Protein AF-A0A9D6QZ28-F1 (afdb_monomer_lite)

Sequence (88 aa):
MSSIWGTCQTGLAITTVLAYLSSFDYTSGSGKKTRQFNFLVETAPGDEVKLEPSEHQAYHLAALSDEAFDTLNISDATKAVLKTAAQQ

Radius of gyration: 14.87 Å; chains: 1; bounding box: 33×28×41 Å

Organism: NCBI:txid2750080

Secondary structure (DSSP, 8-state):
----SPPPTT-PPEEEEEEEEEEEEEE-TTS-EEEEEEEEEEE-TT------TTT-S------TTSHHHHH----HHHHHHHHHHTT-

pLDDT: mean 85.81, std 14.55, range [34.69, 97.56]

Foldseek 3Di:
DDPPDDQDQFNWAWPDFPDWQDKDWDQDPVRDIDIDTDTDTDTDPPDGGDHDVVVDPDDDDDDPPDPVVVVDPDDPVVVVSVVSVVVD

Structure (mmCIF, N/CA/C/O backbone):
data_AF-A0A9D6QZ28-F1
#
_entry.id   AF-A0A9D6QZ28-F1
#
loop_
_atom_site.group_PDB
_atom_site.id
_atom_site.type_symbol
_atom_site.label_atom_id
_atom_site.label_alt_id
_atom_site.label_comp_id
_atom_site.label_asym_id
_atom_site.label_entity_id
_atom_site.label_seq_id
_atom_site.pdbx_PDB_ins_code
_atom_site.Cartn_x
_atom_site.Cartn_y
_atom_site.Cartn_z
_atom_site.occupancy
_atom_site.B_iso_or_equiv
_atom_site.auth_seq_id
_atom_site.auth_comp_id
_atom_site.auth_asym_id
_atom_site.auth_atom_id
_atom_site.pdbx_PDB_model_num
ATOM 1 N N . MET A 1 1 ? 11.065 -7.841 30.067 1.00 34.69 1 MET A N 1
ATOM 2 C CA . MET A 1 1 ? 10.088 -8.477 29.158 1.00 34.69 1 MET A CA 1
ATOM 3 C C . MET A 1 1 ? 10.394 -7.989 27.755 1.00 34.69 1 MET A C 1
ATOM 5 O O . MET A 1 1 ? 10.185 -6.819 27.484 1.00 34.69 1 MET A O 1
ATOM 9 N N . SER A 1 2 ? 11.006 -8.834 26.925 1.00 38.22 2 SER A N 1
ATOM 10 C CA . SER A 1 2 ? 11.318 -8.514 25.528 1.00 38.22 2 SER A CA 1
ATOM 11 C C . SER A 1 2 ? 10.113 -8.933 24.687 1.00 38.22 2 SER A C 1
ATOM 13 O O . SER A 1 2 ? 9.756 -10.110 24.675 1.00 38.22 2 SER A O 1
ATOM 15 N N . SER A 1 3 ? 9.413 -7.970 24.091 1.00 38.16 3 SER A N 1
ATOM 16 C CA . SER A 1 3 ? 8.299 -8.232 23.182 1.00 38.16 3 SER A CA 1
ATOM 17 C C . SER A 1 3 ? 8.850 -8.750 21.852 1.00 38.16 3 SER A C 1
ATOM 19 O O . SER A 1 3 ? 9.560 -8.033 21.156 1.00 38.16 3 SER A O 1
ATOM 21 N N . ILE A 1 4 ? 8.511 -9.994 21.507 1.00 42.72 4 ILE A N 1
ATOM 22 C CA . ILE A 1 4 ? 8.929 -10.733 20.295 1.00 42.72 4 ILE A CA 1
ATOM 23 C C . ILE A 1 4 ? 8.108 -10.302 19.056 1.00 42.72 4 ILE A C 1
ATOM 25 O O . ILE A 1 4 ? 7.851 -11.073 18.141 1.00 42.72 4 ILE A O 1
ATOM 29 N N . TRP A 1 5 ? 7.708 -9.037 18.986 1.00 41.22 5 TRP A N 1
ATOM 30 C CA . TRP A 1 5 ? 7.173 -8.467 17.754 1.00 41.22 5 TRP A CA 1
ATOM 31 C C . TRP A 1 5 ? 8.244 -7.528 17.225 1.00 41.22 5 TRP A C 1
ATOM 33 O O . TRP A 1 5 ? 8.492 -6.480 17.816 1.00 41.22 5 TRP A O 1
ATOM 43 N N . GLY A 1 6 ? 8.946 -7.956 16.172 1.00 45.41 6 GLY A N 1
ATOM 44 C CA . GLY A 1 6 ? 9.848 -7.071 15.444 1.00 45.41 6 GLY A CA 1
ATOM 45 C C . GLY A 1 6 ? 9.061 -5.828 15.049 1.00 45.41 6 GLY A C 1
ATOM 46 O O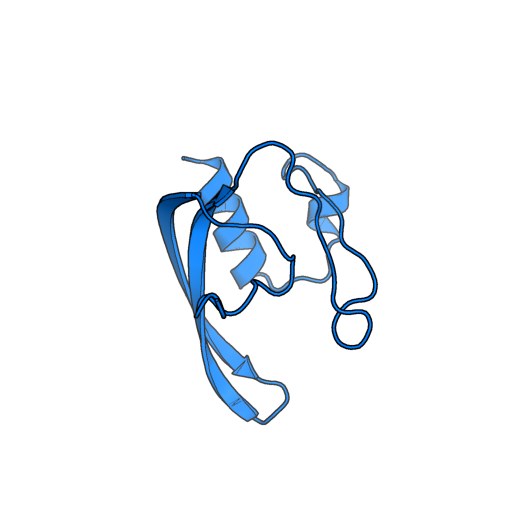 . GLY A 1 6 ? 7.980 -5.940 14.471 1.00 45.41 6 GLY A O 1
ATOM 47 N N . THR A 1 7 ? 9.548 -4.660 15.446 1.00 49.88 7 THR A N 1
ATOM 48 C CA . THR A 1 7 ? 8.922 -3.388 15.104 1.00 49.88 7 THR A CA 1
ATOM 49 C C . THR A 1 7 ? 8.804 -3.295 13.586 1.00 49.88 7 THR A C 1
ATOM 51 O O . THR A 1 7 ? 9.773 -3.538 12.866 1.00 49.88 7 THR A O 1
ATOM 54 N N . CYS A 1 8 ? 7.611 -2.958 13.091 1.00 59.38 8 CYS A N 1
ATOM 55 C CA . CYS A 1 8 ? 7.441 -2.481 11.722 1.00 59.38 8 CYS A CA 1
ATOM 56 C C . CYS A 1 8 ? 8.473 -1.365 11.466 1.00 59.38 8 CYS A C 1
ATOM 58 O O . CYS A 1 8 ? 8.757 -0.603 12.390 1.00 59.38 8 CYS A O 1
ATOM 60 N N . GLN A 1 9 ? 9.019 -1.230 10.250 1.00 71.31 9 GLN A N 1
ATOM 61 C CA . GLN A 1 9 ? 9.991 -0.166 9.909 1.00 71.31 9 GLN A CA 1
ATOM 62 C C . GLN A 1 9 ? 9.498 1.257 10.243 1.00 71.31 9 GLN A C 1
ATOM 64 O O . GLN A 1 9 ? 10.292 2.189 10.292 1.00 71.31 9 GLN A O 1
ATOM 69 N N . THR A 1 10 ? 8.189 1.420 10.452 1.00 80.94 10 THR A N 1
ATOM 70 C CA . THR A 1 10 ? 7.521 2.672 10.818 1.00 80.94 10 THR A CA 1
ATOM 71 C C . THR A 1 10 ? 7.219 2.807 12.313 1.00 80.94 10 THR A C 1
ATOM 73 O O . THR A 1 10 ? 6.603 3.788 12.717 1.00 80.94 10 THR A O 1
ATOM 76 N N . GLY A 1 11 ? 7.563 1.821 13.144 1.00 84.62 11 GLY A N 1
ATOM 77 C CA . GLY A 1 11 ? 7.259 1.801 14.579 1.00 84.62 11 GLY A CA 1
ATOM 78 C C . GLY A 1 11 ? 5.773 1.655 14.938 1.00 84.62 11 GLY A C 1
ATOM 79 O O . GLY A 1 11 ? 5.466 1.549 16.122 1.00 84.62 11 GLY A O 1
ATOM 80 N N . LEU A 1 12 ? 4.872 1.618 13.950 1.00 88.56 12 LEU A N 1
ATOM 81 C CA . LEU A 1 12 ? 3.428 1.507 14.161 1.00 88.56 12 LEU A CA 1
ATOM 82 C C . LEU A 1 12 ? 3.032 0.087 14.575 1.00 88.56 12 LEU A C 1
ATOM 84 O O . LEU A 1 12 ? 3.458 -0.894 13.952 1.00 88.56 12 LEU A O 1
ATOM 88 N N . ALA A 1 13 ? 2.162 -0.022 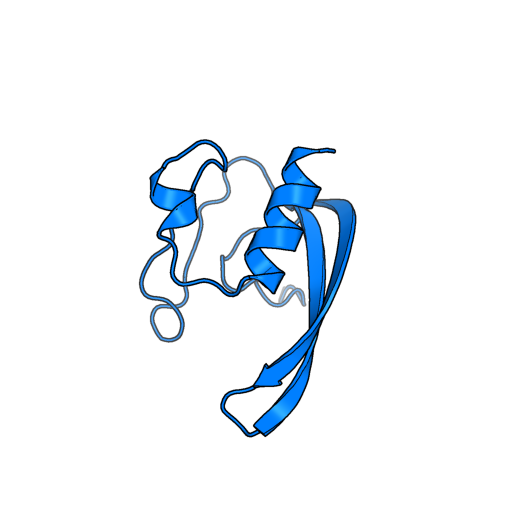15.578 1.00 89.06 13 ALA A N 1
ATOM 89 C CA . ALA A 1 13 ? 1.542 -1.286 15.941 1.00 89.06 13 ALA A CA 1
ATOM 90 C C . ALA A 1 13 ? 0.302 -1.536 15.072 1.00 89.06 13 ALA A C 1
ATOM 92 O O . ALA A 1 13 ? -0.670 -0.781 15.126 1.00 89.06 13 ALA A O 1
ATOM 93 N N . ILE A 1 14 ? 0.321 -2.616 14.286 1.00 91.25 14 ILE A N 1
ATOM 94 C CA . ILE A 1 14 ? -0.856 -3.073 13.536 1.00 91.25 14 ILE A CA 1
ATOM 95 C C . ILE A 1 14 ? -1.862 -3.667 14.527 1.00 91.25 14 ILE A C 1
ATOM 97 O O . ILE A 1 14 ? -1.539 -4.620 15.237 1.00 91.25 14 ILE A O 1
ATOM 101 N N . THR A 1 15 ? -3.078 -3.126 14.557 1.00 93.62 15 THR A N 1
ATOM 102 C CA . THR A 1 15 ? -4.174 -3.621 15.405 1.00 93.62 15 THR A CA 1
ATOM 103 C C . THR A 1 15 ? -5.047 -4.626 14.666 1.00 93.62 15 THR A C 1
ATOM 105 O O . THR A 1 15 ? -5.409 -5.655 15.235 1.00 93.62 15 THR A O 1
ATOM 108 N N . THR A 1 16 ? -5.331 -4.363 13.388 1.00 93.88 16 THR A N 1
ATOM 109 C CA . THR A 1 16 ? -6.240 -5.170 12.565 1.00 93.88 16 THR A CA 1
ATOM 110 C C . THR A 1 16 ? -5.732 -5.253 11.129 1.00 93.88 16 THR A C 1
ATOM 112 O O . THR A 1 16 ? -5.311 -4.251 10.557 1.00 93.88 16 THR A O 1
ATOM 115 N N . VAL A 1 17 ? -5.827 -6.432 10.506 1.00 95.06 17 VAL A N 1
ATOM 116 C CA . VAL A 1 17 ? -5.729 -6.570 9.044 1.00 95.06 17 VAL A CA 1
ATOM 117 C C . VAL A 1 17 ? -7.143 -6.540 8.475 1.00 95.06 17 VAL A C 1
ATOM 119 O O . VAL A 1 17 ? -7.914 -7.466 8.708 1.00 95.06 17 VAL A O 1
ATOM 122 N N . LEU A 1 18 ? -7.481 -5.476 7.750 1.00 96.00 18 LEU A N 1
ATOM 123 C CA . LEU A 1 18 ? -8.810 -5.269 7.170 1.00 96.00 18 LEU A CA 1
ATOM 124 C C . LEU A 1 18 ? -9.011 -6.105 5.906 1.00 96.00 18 LEU A C 1
ATOM 126 O O . LEU A 1 18 ? -10.051 -6.734 5.731 1.00 96.00 18 LEU A O 1
ATOM 130 N N . ALA A 1 19 ? -8.009 -6.126 5.025 1.00 95.69 19 ALA A N 1
ATOM 131 C CA . ALA A 1 19 ? -8.088 -6.850 3.763 1.00 95.69 19 ALA A CA 1
ATOM 132 C C . ALA A 1 19 ? -6.705 -7.244 3.241 1.00 95.69 19 ALA A C 1
ATOM 134 O O . ALA A 1 19 ? -5.723 -6.518 3.400 1.00 95.69 19 ALA A O 1
ATOM 135 N N . TYR A 1 20 ? -6.639 -8.374 2.542 1.00 96.19 20 TYR A N 1
ATOM 136 C CA . TYR A 1 20 ? -5.552 -8.648 1.607 1.00 96.19 20 TYR A CA 1
ATOM 137 C C . TYR A 1 20 ? -5.899 -8.007 0.262 1.00 96.19 20 TYR A C 1
ATOM 139 O O . TYR A 1 20 ? -6.948 -8.305 -0.305 1.00 96.19 20 TYR A O 1
ATOM 147 N N . LEU A 1 21 ? -5.029 -7.128 -0.239 1.00 96.38 21 LEU A N 1
ATOM 148 C CA . LEU A 1 21 ? -5.295 -6.369 -1.461 1.00 96.38 21 LEU A CA 1
ATOM 149 C C . LEU A 1 21 ? -4.810 -7.113 -2.705 1.00 96.38 21 LEU A C 1
ATOM 151 O O . LEU A 1 21 ? -5.554 -7.260 -3.667 1.00 96.38 21 LEU A O 1
ATOM 155 N N . SER A 1 22 ? -3.545 -7.541 -2.713 1.00 96.75 22 SER A N 1
ATOM 156 C CA . SER A 1 22 ? -2.929 -8.271 -3.830 1.00 96.75 22 SER A CA 1
ATOM 157 C C . SER A 1 22 ? -1.471 -8.637 -3.533 1.00 96.75 22 SER A C 1
ATOM 159 O O . SER A 1 22 ? -0.891 -8.266 -2.506 1.00 96.75 22 SER A O 1
ATOM 161 N N . SER A 1 23 ? -0.840 -9.339 -4.474 1.00 97.25 23 SER A N 1
ATOM 162 C CA . SER A 1 23 ? 0.606 -9.546 -4.510 1.00 97.25 23 SER A CA 1
ATOM 163 C C . SER A 1 23 ? 1.148 -9.424 -5.923 1.00 97.25 23 SER A C 1
ATOM 165 O O . SER A 1 23 ? 0.443 -9.739 -6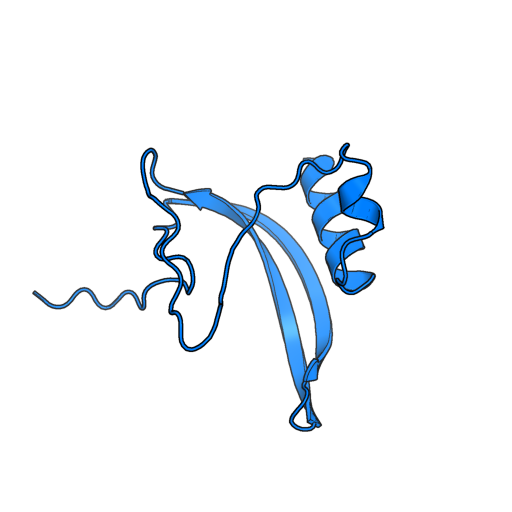.880 1.00 97.25 23 SER A O 1
ATOM 167 N N . PHE A 1 24 ? 2.420 -9.063 -6.040 1.00 97.12 24 PHE A N 1
ATOM 168 C CA . PHE A 1 24 ? 3.137 -9.077 -7.310 1.00 97.12 24 PHE A CA 1
ATOM 169 C C . PHE A 1 24 ? 4.596 -9.487 -7.117 1.00 97.12 24 PHE A C 1
ATOM 171 O O . PHE A 1 24 ? 5.168 -9.339 -6.033 1.00 97.12 24 PHE A O 1
ATOM 178 N N . ASP A 1 25 ? 5.184 -10.016 -8.187 1.00 97.31 25 ASP A N 1
ATOM 179 C CA . ASP A 1 25 ? 6.576 -10.450 -8.220 1.00 97.31 25 ASP A CA 1
ATOM 180 C C . ASP A 1 25 ? 7.466 -9.359 -8.814 1.00 97.31 25 ASP A C 1
ATOM 182 O O . ASP A 1 25 ? 7.094 -8.688 -9.776 1.00 97.31 25 ASP A O 1
ATOM 186 N N . TYR A 1 26 ? 8.666 -9.204 -8.264 1.00 95.38 26 TYR A N 1
ATOM 187 C CA . TYR A 1 26 ? 9.699 -8.322 -8.792 1.00 95.38 26 TYR A CA 1
ATOM 188 C C . TYR A 1 26 ? 11.093 -8.899 -8.531 1.00 95.38 26 TYR A C 1
ATOM 190 O O . TYR A 1 26 ? 11.287 -9.796 -7.707 1.00 95.38 26 TYR A O 1
ATOM 198 N N . THR A 1 27 ? 12.088 -8.394 -9.255 1.00 96.06 27 THR A N 1
ATOM 199 C CA . THR A 1 27 ? 13.494 -8.706 -8.971 1.00 96.06 27 THR A CA 1
ATOM 200 C C . THR A 1 27 ? 14.062 -7.594 -8.101 1.00 96.06 27 THR A C 1
ATOM 202 O O . THR A 1 27 ? 13.981 -6.425 -8.470 1.00 96.06 27 THR A O 1
ATOM 205 N N . SER A 1 28 ? 14.603 -7.940 -6.933 1.00 92.19 28 SER A N 1
ATOM 206 C CA . SER A 1 28 ? 15.210 -6.964 -6.026 1.00 92.19 28 SER A CA 1
ATOM 207 C C . SER A 1 28 ? 16.485 -6.359 -6.626 1.00 92.19 28 SER A C 1
ATOM 209 O O . SER A 1 28 ? 17.084 -6.928 -7.539 1.00 92.19 28 SER A O 1
ATOM 211 N N . GLY A 1 29 ? 16.982 -5.261 -6.044 1.00 88.25 29 GLY A N 1
ATOM 212 C CA . GLY A 1 29 ? 18.279 -4.683 -6.432 1.00 88.25 29 GLY A CA 1
ATOM 213 C C 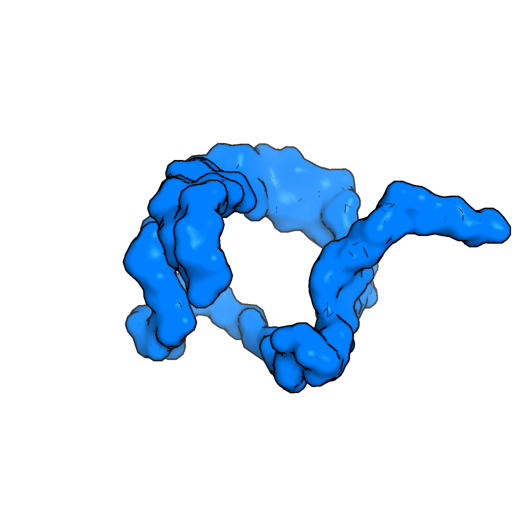. GLY A 1 29 ? 19.470 -5.646 -6.280 1.00 88.25 29 GLY A C 1
ATOM 214 O O . GLY A 1 29 ? 20.492 -5.466 -6.929 1.00 88.25 29 GLY A O 1
ATOM 215 N N . SER A 1 30 ? 19.329 -6.707 -5.476 1.00 91.75 30 SER A N 1
ATOM 216 C CA . SER A 1 30 ? 20.316 -7.786 -5.326 1.00 91.75 30 SER A CA 1
ATOM 217 C C . SER A 1 30 ? 20.112 -8.969 -6.287 1.00 91.75 30 SER A C 1
ATOM 219 O O . SER A 1 30 ? 20.777 -9.992 -6.141 1.00 91.75 30 SER A O 1
ATOM 221 N N . GLY A 1 31 ? 19.189 -8.865 -7.250 1.00 94.94 31 GLY A N 1
ATOM 222 C CA . GLY A 1 31 ? 18.915 -9.899 -8.255 1.00 94.94 31 GLY A CA 1
ATOM 223 C C . GLY A 1 31 ? 18.012 -11.043 -7.779 1.00 94.94 31 GLY A C 1
ATOM 224 O O . GLY A 1 31 ? 17.796 -12.007 -8.513 1.00 94.94 31 GLY A O 1
ATOM 225 N N . LYS A 1 32 ? 17.466 -10.971 -6.560 1.00 96.81 32 LYS A N 1
ATOM 226 C CA . LYS A 1 32 ? 16.606 -12.027 -6.010 1.00 96.81 32 LYS A CA 1
ATOM 227 C C . LYS A 1 32 ? 15.175 -11.879 -6.517 1.00 96.81 32 LYS A C 1
ATOM 229 O O . LYS A 1 32 ? 14.602 -10.790 -6.471 1.00 96.81 32 LYS A O 1
ATOM 234 N N . LYS A 1 33 ? 14.565 -12.997 -6.915 1.00 97.56 33 LYS A N 1
ATOM 235 C CA . LYS A 1 33 ? 13.121 -13.060 -7.174 1.00 97.56 33 LYS A CA 1
ATOM 236 C C . LYS A 1 33 ? 12.380 -12.886 -5.854 1.00 97.56 33 LYS A C 1
ATOM 238 O O . LYS A 1 33 ? 12.568 -13.679 -4.934 1.00 97.56 33 LYS A O 1
ATOM 243 N N . THR A 1 34 ? 11.575 -11.840 -5.773 1.00 96.81 34 THR A N 1
ATOM 244 C CA . THR A 1 34 ? 10.857 -11.433 -4.568 1.00 96.81 34 THR A CA 1
ATOM 245 C C . THR A 1 34 ? 9.377 -11.307 -4.889 1.00 96.81 34 THR A C 1
ATOM 247 O O . THR A 1 34 ? 9.019 -10.860 -5.975 1.00 96.81 34 THR A O 1
ATOM 250 N N . ARG A 1 35 ? 8.520 -11.680 -3.938 1.00 97.19 35 ARG A N 1
ATOM 251 C CA . ARG A 1 35 ? 7.083 -11.408 -3.985 1.00 97.19 35 ARG A CA 1
ATOM 252 C C . ARG A 1 35 ? 6.733 -10.398 -2.908 1.00 97.19 35 ARG A C 1
ATOM 254 O O . ARG A 1 35 ? 7.073 -10.608 -1.746 1.00 97.19 35 ARG A O 1
ATOM 261 N N . GLN A 1 36 ? 6.030 -9.341 -3.286 1.00 96.88 36 GLN A N 1
ATOM 262 C CA . GLN A 1 36 ? 5.446 -8.396 -2.346 1.00 96.88 36 GLN A CA 1
ATOM 263 C C . GLN A 1 36 ? 3.990 -8.775 -2.079 1.00 96.88 36 GLN A C 1
ATOM 265 O O . GLN A 1 36 ? 3.224 -8.972 -3.021 1.00 96.88 36 GLN A O 1
ATOM 270 N N . PHE A 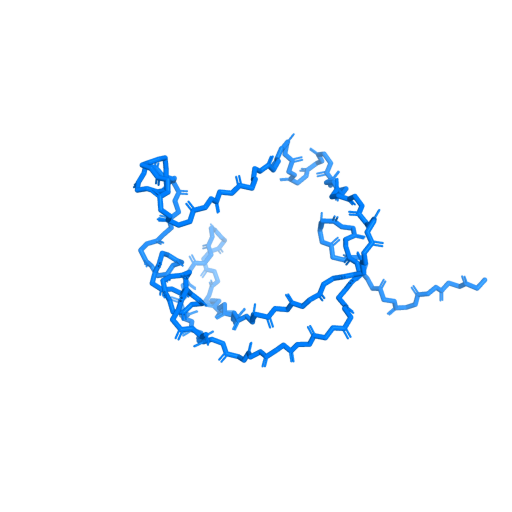1 37 ? 3.609 -8.857 -0.805 1.00 97.19 37 PHE A N 1
ATOM 271 C CA . PHE A 1 37 ? 2.224 -9.033 -0.365 1.00 97.19 37 PHE A CA 1
ATOM 272 C C . PHE A 1 37 ? 1.721 -7.724 0.227 1.00 97.19 37 PHE A C 1
ATOM 274 O O . PHE A 1 37 ? 2.445 -7.078 0.982 1.00 97.19 37 PHE A O 1
ATOM 281 N N . ASN A 1 38 ? 0.495 -7.337 -0.112 1.00 96.88 38 ASN A N 1
ATOM 282 C CA . ASN A 1 38 ? -0.050 -6.044 0.270 1.00 96.88 38 ASN A CA 1
ATOM 283 C C . ASN A 1 38 ? -1.357 -6.219 1.037 1.00 96.88 38 ASN A C 1
ATOM 285 O O . ASN A 1 38 ? -2.257 -6.936 0.593 1.00 96.88 38 ASN A O 1
ATOM 289 N N . PHE A 1 39 ? -1.454 -5.530 2.169 1.00 95.75 39 PHE A N 1
ATOM 290 C CA . PHE A 1 39 ? -2.573 -5.608 3.096 1.00 95.75 39 PHE A CA 1
ATOM 291 C C . PHE A 1 39 ? -3.051 -4.201 3.441 1.00 95.75 39 PHE A C 1
ATOM 293 O O . PHE A 1 39 ? -2.238 -3.290 3.589 1.00 95.75 39 PHE A O 1
ATOM 300 N N . LEU A 1 40 ? -4.362 -4.047 3.587 1.00 95.12 40 LEU A N 1
ATOM 301 C CA . LEU A 1 40 ? -4.972 -2.890 4.224 1.00 95.12 40 LEU A CA 1
ATOM 302 C C . LEU A 1 40 ? -5.084 -3.182 5.720 1.00 95.12 40 LEU A C 1
ATOM 304 O O . LEU A 1 40 ? -5.572 -4.247 6.104 1.00 95.12 40 LEU A O 1
ATOM 308 N N . VAL A 1 41 ? -4.611 -2.262 6.555 1.00 93.50 41 VAL A N 1
ATOM 309 C CA . VAL A 1 41 ? -4.494 -2.462 8.002 1.00 93.50 41 VAL A CA 1
ATOM 310 C C . VAL A 1 41 ? -4.944 -1.227 8.771 1.00 93.50 41 VAL A C 1
ATOM 312 O O . VAL A 1 41 ? -4.897 -0.116 8.250 1.00 93.50 41 VAL A O 1
ATOM 315 N N . GLU A 1 42 ? -5.324 -1.433 10.025 1.00 92.75 42 GLU A N 1
ATOM 316 C CA . GLU A 1 42 ? -5.473 -0.380 11.027 1.00 92.75 42 GLU A CA 1
ATOM 317 C C . GLU A 1 42 ? -4.275 -0.401 11.976 1.00 92.75 42 GLU A C 1
ATOM 319 O O . GLU A 1 42 ? -3.688 -1.456 12.244 1.00 92.75 42 GLU A O 1
ATOM 324 N N . THR A 1 43 ? -3.923 0.770 12.499 1.00 91.62 43 THR A N 1
ATOM 325 C CA . THR A 1 43 ? -2.867 0.933 13.502 1.00 91.62 43 THR A CA 1
ATOM 326 C C . THR A 1 43 ? -3.429 1.514 14.788 1.00 91.62 43 THR A C 1
ATOM 328 O O . THR A 1 43 ? -4.509 2.111 14.793 1.00 91.62 43 THR A O 1
ATOM 331 N N . ALA A 1 44 ? -2.697 1.354 15.892 1.00 88.81 44 ALA A N 1
ATOM 332 C CA . ALA A 1 44 ? -3.124 1.902 17.170 1.00 88.81 44 ALA A CA 1
ATOM 333 C C . ALA A 1 44 ? -3.272 3.440 17.089 1.00 88.81 44 ALA A C 1
ATOM 335 O O . ALA A 1 44 ? -2.420 4.122 16.510 1.00 88.81 44 ALA A O 1
ATOM 336 N N . PRO A 1 45 ? -4.361 4.009 17.634 1.00 83.69 45 PRO A N 1
ATOM 337 C CA . PRO A 1 45 ? -4.582 5.447 17.596 1.00 83.69 45 PRO A CA 1
ATOM 338 C C . PRO A 1 45 ? -3.531 6.178 18.437 1.00 83.69 45 PRO A C 1
ATOM 340 O O . PRO A 1 45 ? -3.260 5.799 19.574 1.00 83.69 45 PRO A O 1
ATOM 343 N N . GLY A 1 46 ? -2.979 7.261 17.887 1.00 82.06 46 GLY A N 1
ATOM 344 C CA . GLY A 1 46 ? -1.956 8.071 18.553 1.00 82.06 46 GLY A CA 1
ATOM 345 C C . GLY A 1 46 ? -0.524 7.553 18.400 1.00 82.06 46 GLY A C 1
ATOM 346 O O . GLY A 1 46 ? 0.388 8.201 18.912 1.00 82.06 46 GLY A O 1
ATOM 347 N N . ASP A 1 47 ? -0.308 6.442 17.686 1.00 81.88 47 ASP A N 1
ATOM 348 C CA . ASP A 1 47 ? 1.039 6.020 17.306 1.00 81.88 47 ASP A CA 1
ATOM 349 C C . ASP A 1 47 ? 1.658 7.024 16.323 1.00 81.88 47 ASP A C 1
ATOM 351 O O . ASP A 1 47 ? 1.036 7.461 15.352 1.00 81.88 47 ASP A O 1
ATOM 355 N N . GLU A 1 48 ? 2.917 7.370 16.572 1.00 85.12 48 GLU A N 1
ATOM 356 C CA . GLU A 1 48 ? 3.720 8.210 15.691 1.00 85.12 48 GLU A CA 1
ATOM 357 C C . GLU A 1 48 ? 4.586 7.335 14.782 1.00 85.12 48 GLU A C 1
ATOM 359 O O . GLU A 1 48 ? 5.154 6.331 15.223 1.00 85.12 48 GLU A O 1
ATOM 364 N N . VAL A 1 49 ? 4.727 7.736 13.516 1.00 88.19 49 VAL A N 1
ATOM 365 C CA . VAL A 1 49 ? 5.647 7.072 12.591 1.00 88.19 49 VAL A CA 1
ATOM 366 C C . VAL A 1 49 ? 7.083 7.323 13.046 1.00 88.19 49 VAL A C 1
ATOM 368 O O . VAL A 1 49 ? 7.576 8.450 13.014 1.00 88.19 49 VAL A O 1
ATOM 371 N N . LYS A 1 50 ? 7.772 6.249 13.426 1.00 88.06 50 LYS A N 1
ATOM 372 C CA . LYS A 1 50 ? 9.196 6.241 13.768 1.00 88.06 50 LYS A CA 1
ATOM 373 C C . LYS A 1 50 ? 9.959 5.537 12.665 1.00 88.06 50 LYS A C 1
ATOM 375 O O . LYS A 1 50 ? 9.737 4.358 12.417 1.00 88.06 50 LYS A O 1
ATOM 380 N N . LEU A 1 51 ? 10.841 6.273 12.004 1.00 87.88 51 LEU A N 1
ATOM 381 C CA . LEU A 1 51 ? 11.689 5.741 10.946 1.00 87.88 51 LEU A CA 1
ATOM 382 C C . LEU A 1 51 ? 13.072 5.419 11.495 1.00 87.88 51 LEU A C 1
ATOM 384 O O . LEU A 1 51 ? 13.633 6.217 12.244 1.00 87.88 51 LEU A O 1
ATOM 388 N N . GLU A 1 52 ? 13.637 4.294 11.067 1.00 84.44 52 GLU A N 1
ATOM 389 C CA . GLU A 1 52 ? 15.054 4.000 11.272 1.00 84.44 52 GLU A CA 1
ATOM 390 C C . GLU A 1 52 ? 15.900 4.853 10.312 1.00 84.44 52 GLU A C 1
ATOM 392 O O . GLU A 1 52 ? 15.864 4.600 9.103 1.00 84.44 52 GLU A O 1
ATOM 397 N N . PRO A 1 53 ? 16.696 5.832 10.795 1.00 83.50 53 PRO A N 1
ATOM 398 C CA . PRO A 1 53 ? 17.376 6.802 9.925 1.00 83.50 53 PRO A CA 1
ATOM 399 C C . PRO A 1 53 ? 18.394 6.181 8.962 1.00 83.50 53 PRO A C 1
ATOM 401 O O . PRO A 1 53 ? 18.763 6.789 7.960 1.00 83.50 53 PRO A O 1
ATOM 404 N N . SER A 1 54 ? 18.881 4.979 9.285 1.00 86.31 54 SER A N 1
ATOM 405 C CA . SER A 1 54 ? 19.805 4.227 8.430 1.00 86.31 54 SER A CA 1
ATOM 406 C C . SER A 1 54 ? 19.125 3.579 7.220 1.00 86.31 54 SER A C 1
ATOM 408 O O . SER A 1 54 ? 19.804 3.259 6.245 1.00 86.31 54 SER A O 1
ATOM 410 N N . GLU A 1 55 ? 17.801 3.416 7.263 1.00 83.19 55 GLU A N 1
ATOM 411 C CA . GLU A 1 55 ? 17.006 2.810 6.194 1.00 83.19 55 GLU A CA 1
ATOM 412 C C . GLU A 1 55 ? 16.136 3.848 5.478 1.00 83.19 55 GLU A C 1
ATOM 414 O O . GLU A 1 55 ? 16.050 3.836 4.250 1.00 83.19 55 GLU A O 1
ATOM 419 N N . HIS A 1 56 ? 15.528 4.773 6.232 1.00 86.31 56 HIS A N 1
ATOM 420 C CA . HIS A 1 56 ? 14.576 5.760 5.726 1.00 86.31 56 HIS A CA 1
ATOM 421 C C . HIS A 1 56 ? 14.862 7.155 6.277 1.00 86.31 56 HIS A C 1
ATOM 423 O O . HIS A 1 56 ? 15.141 7.326 7.457 1.00 86.31 56 HIS A O 1
ATOM 429 N N . GLN A 1 57 ? 14.724 8.172 5.427 1.00 88.06 57 GLN A N 1
ATOM 430 C CA . GLN A 1 57 ? 14.995 9.568 5.797 1.00 88.06 57 GLN A CA 1
ATOM 431 C C . GLN A 1 57 ? 13.735 10.379 6.163 1.00 88.06 57 GLN A C 1
ATOM 433 O O . GLN A 1 57 ? 13.827 11.322 6.943 1.00 88.06 57 GLN A O 1
ATOM 438 N N . ALA A 1 58 ? 12.568 10.021 5.615 1.00 89.06 58 ALA A N 1
ATOM 439 C CA . ALA A 1 58 ? 11.295 10.709 5.829 1.00 89.06 58 ALA A CA 1
ATOM 440 C C . ALA A 1 58 ? 10.123 9.841 5.362 1.00 89.06 58 ALA A C 1
ATOM 442 O O . ALA A 1 58 ? 10.294 8.885 4.602 1.00 89.06 58 ALA A O 1
ATOM 443 N N . TYR A 1 59 ? 8.927 10.220 5.806 1.00 89.44 59 TYR A N 1
ATOM 444 C CA . TYR A 1 59 ? 7.656 9.676 5.353 1.00 89.44 59 TYR A CA 1
ATOM 445 C C . TYR A 1 59 ? 6.709 10.824 5.010 1.00 89.44 59 TYR A C 1
ATOM 447 O O . TYR A 1 59 ? 6.830 11.931 5.536 1.00 89.44 59 TYR A O 1
ATOM 455 N N . HIS A 1 60 ? 5.739 10.535 4.151 1.00 87.25 60 HIS A N 1
ATOM 456 C CA . HIS A 1 60 ? 4.662 11.454 3.816 1.00 87.25 60 HIS A CA 1
ATOM 457 C C . HIS A 1 60 ? 3.343 10.691 3.806 1.00 87.25 60 HIS A C 1
ATOM 459 O O . HIS A 1 60 ? 3.281 9.555 3.334 1.00 87.25 60 HIS A O 1
ATOM 465 N N . LEU A 1 61 ? 2.290 11.325 4.315 1.00 87.25 61 LEU A N 1
ATOM 466 C CA . LEU A 1 61 ? 0.925 10.860 4.114 1.00 87.25 61 LEU A CA 1
ATOM 467 C C . LEU A 1 61 ? 0.415 11.498 2.827 1.00 87.25 61 LEU A C 1
ATOM 469 O O . LEU A 1 61 ? 0.368 12.721 2.725 1.00 87.25 61 LEU A O 1
ATOM 473 N N . ALA A 1 62 ? 0.067 10.670 1.849 1.00 85.56 62 ALA A N 1
ATOM 474 C CA . ALA A 1 62 ? -0.463 11.120 0.572 1.00 85.56 62 ALA A CA 1
ATOM 475 C C . ALA A 1 62 ? -1.892 10.608 0.408 1.00 85.56 62 ALA A C 1
ATOM 477 O O . ALA A 1 62 ? -2.151 9.410 0.546 1.00 85.56 62 ALA A O 1
ATOM 478 N N . ALA A 1 63 ? -2.814 11.516 0.097 1.00 86.19 63 ALA A N 1
ATOM 479 C CA . ALA A 1 63 ? -4.139 11.133 -0.360 1.00 86.19 63 ALA A CA 1
ATOM 480 C C . ALA A 1 63 ? -4.056 10.692 -1.826 1.00 86.19 63 ALA A C 1
ATOM 482 O O . ALA A 1 63 ? -3.344 11.295 -2.622 1.00 86.19 63 ALA A O 1
ATOM 483 N N . LEU A 1 64 ? -4.822 9.670 -2.211 1.00 85.69 64 LEU A N 1
ATOM 484 C CA . LEU A 1 64 ? -4.846 9.196 -3.603 1.00 85.69 64 LEU A CA 1
ATOM 485 C C . LEU A 1 64 ? -5.451 10.209 -4.579 1.00 85.69 64 LEU A C 1
ATOM 487 O O . LEU A 1 64 ? -5.247 10.096 -5.781 1.00 85.69 64 LEU A O 1
ATOM 491 N N . SER A 1 65 ? -6.211 11.172 -4.059 1.00 86.00 65 SER A N 1
ATOM 492 C CA . SER A 1 65 ? -6.766 12.293 -4.815 1.00 86.00 65 SER A CA 1
ATOM 493 C C . SER A 1 65 ? -5.783 13.450 -5.002 1.00 86.00 65 SER A C 1
ATOM 495 O O . SER A 1 65 ? -6.129 14.415 -5.673 1.00 86.00 65 SER A O 1
ATOM 497 N N . ASP A 1 66 ? -4.619 13.412 -4.352 1.00 85.88 66 ASP A N 1
ATOM 498 C CA . ASP A 1 66 ? -3.612 14.463 -4.467 1.00 85.88 66 ASP A CA 1
ATOM 499 C C . ASP A 1 66 ? -2.882 14.341 -5.811 1.00 85.88 66 ASP A C 1
ATOM 501 O O . ASP A 1 66 ? -2.437 13.253 -6.177 1.00 85.88 66 ASP A O 1
ATOM 505 N N . GLU A 1 67 ? -2.709 15.450 -6.531 1.00 81.25 67 GLU A N 1
ATOM 506 C CA . GLU A 1 67 ? -1.939 15.484 -7.784 1.00 81.25 67 GLU A CA 1
ATOM 507 C C . GLU A 1 67 ? -0.498 14.996 -7.565 1.00 81.25 67 GLU A C 1
ATOM 509 O O . GLU A 1 67 ? 0.107 14.376 -8.446 1.00 81.25 67 GLU A O 1
ATOM 514 N N . ALA A 1 68 ? 0.040 15.199 -6.355 1.00 82.88 68 ALA A N 1
ATOM 515 C CA . ALA A 1 68 ? 1.351 14.695 -5.969 1.00 82.88 68 ALA A CA 1
ATOM 516 C C . ALA A 1 68 ? 1.455 13.164 -6.085 1.00 82.88 68 ALA A C 1
ATOM 518 O O . ALA A 1 68 ? 2.541 12.657 -6.382 1.00 82.88 68 ALA A O 1
ATOM 519 N N . PHE A 1 69 ? 0.349 12.426 -5.915 1.00 85.62 69 PHE A N 1
ATOM 520 C CA . PHE A 1 69 ? 0.322 10.965 -6.004 1.00 85.62 69 PHE A CA 1
ATOM 521 C C . PHE A 1 69 ? 0.822 10.452 -7.360 1.00 85.62 69 PHE A C 1
ATOM 523 O O . PHE A 1 69 ? 1.607 9.500 -7.420 1.00 85.62 69 PHE A O 1
ATOM 530 N N . ASP A 1 70 ? 0.427 11.109 -8.451 1.00 83.62 70 ASP A N 1
ATOM 531 C CA . ASP A 1 70 ? 0.808 10.693 -9.801 1.00 83.62 70 ASP A CA 1
ATOM 532 C C . ASP A 1 70 ? 2.309 10.886 -10.061 1.00 83.62 70 ASP A C 1
ATOM 534 O O . ASP A 1 70 ? 2.915 10.115 -10.816 1.00 83.62 70 ASP A O 1
ATOM 538 N N . THR A 1 71 ? 2.923 11.844 -9.359 1.00 86.62 71 THR A N 1
ATOM 539 C CA . THR A 1 71 ? 4.353 12.175 -9.455 1.00 86.62 71 THR A CA 1
ATOM 540 C C . THR A 1 71 ? 5.257 11.338 -8.545 1.00 86.62 71 THR A C 1
ATOM 542 O O . THR A 1 71 ? 6.481 11.408 -8.672 1.00 86.62 71 THR A O 1
ATOM 545 N N . LEU A 1 72 ? 4.691 10.519 -7.648 1.00 88.31 72 LEU A N 1
ATOM 546 C CA . LEU A 1 72 ? 5.479 9.675 -6.751 1.00 88.31 72 LEU A CA 1
ATOM 547 C C . LEU A 1 72 ? 6.350 8.694 -7.544 1.00 88.31 72 LEU A C 1
ATOM 549 O O . LEU A 1 72 ? 5.873 7.975 -8.431 1.00 88.31 72 LEU A O 1
ATOM 553 N N . ASN A 1 73 ? 7.626 8.616 -7.155 1.00 91.25 73 ASN A N 1
ATOM 554 C CA . ASN A 1 73 ? 8.587 7.650 -7.682 1.00 91.25 73 ASN A CA 1
ATOM 555 C C . ASN A 1 73 ? 8.358 6.259 -7.066 1.00 91.25 73 ASN A C 1
ATOM 557 O O . ASN A 1 73 ? 9.156 5.759 -6.274 1.00 91.25 73 ASN A O 1
ATOM 561 N N . ILE A 1 74 ? 7.219 5.662 -7.401 1.00 91.75 74 ILE A N 1
ATOM 562 C CA . ILE A 1 74 ? 6.813 4.314 -7.005 1.00 91.75 74 ILE A CA 1
ATOM 563 C C . ILE A 1 74 ? 6.424 3.515 -8.247 1.00 91.75 74 ILE A C 1
ATOM 565 O O . ILE A 1 74 ? 6.002 4.080 -9.256 1.00 91.75 74 ILE A O 1
ATOM 569 N N . SER A 1 75 ? 6.557 2.191 -8.171 1.00 92.81 75 SER A N 1
ATOM 570 C CA . SER A 1 75 ? 6.250 1.318 -9.306 1.00 92.81 75 SER A CA 1
ATOM 571 C C . SER A 1 75 ? 4.765 1.353 -9.685 1.00 92.81 75 SER A C 1
ATOM 573 O O . SER A 1 75 ? 3.899 1.519 -8.821 1.00 92.81 75 SER A O 1
ATOM 575 N N . ASP A 1 76 ? 4.457 1.101 -10.959 1.00 93.69 76 ASP A N 1
ATOM 576 C CA . ASP A 1 76 ? 3.070 0.985 -11.434 1.00 93.6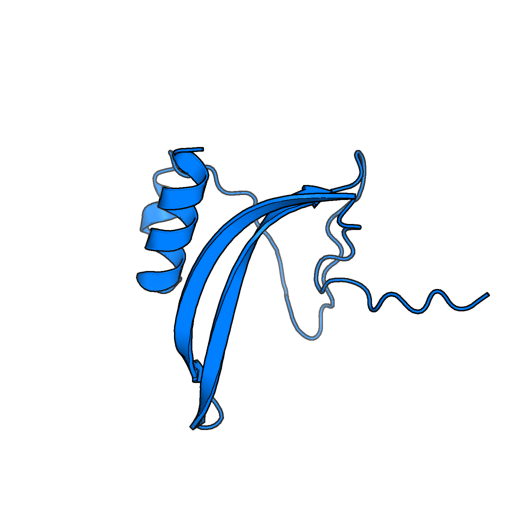9 76 ASP A CA 1
ATOM 577 C C . ASP A 1 76 ? 2.298 -0.120 -10.702 1.00 93.69 76 ASP A C 1
ATOM 579 O O . ASP A 1 76 ? 1.113 0.035 -10.403 1.00 93.69 76 ASP A O 1
ATOM 583 N N . ALA A 1 77 ? 2.983 -1.211 -10.339 1.00 95.06 77 ALA A N 1
ATOM 584 C CA . ALA A 1 77 ? 2.404 -2.285 -9.542 1.00 95.06 77 ALA A CA 1
ATOM 585 C C . ALA A 1 77 ? 1.960 -1.775 -8.162 1.00 95.06 77 ALA A C 1
ATOM 587 O O . ALA A 1 77 ? 0.829 -2.024 -7.747 1.00 95.06 77 ALA A O 1
ATOM 588 N N . THR A 1 78 ? 2.799 -0.987 -7.483 1.00 94.69 78 THR A N 1
ATOM 589 C CA . THR A 1 78 ? 2.443 -0.334 -6.214 1.00 94.69 78 THR A CA 1
ATOM 590 C C . THR A 1 78 ? 1.268 0.629 -6.393 1.00 94.69 78 THR A C 1
ATOM 592 O O . THR A 1 78 ? 0.326 0.587 -5.602 1.00 94.69 78 THR A O 1
ATOM 595 N N . LYS A 1 79 ? 1.263 1.452 -7.453 1.00 93.12 79 LYS A N 1
ATOM 596 C CA . LYS A 1 79 ? 0.142 2.364 -7.753 1.00 93.12 79 LYS A CA 1
ATOM 597 C C . LYS A 1 79 ? -1.179 1.605 -7.930 1.00 93.12 79 LYS A C 1
ATOM 599 O O . LYS A 1 79 ? -2.208 2.055 -7.431 1.00 93.12 79 LYS A O 1
ATOM 604 N N . ALA A 1 80 ? -1.162 0.449 -8.596 1.00 93.50 80 ALA A N 1
ATOM 605 C CA . ALA A 1 80 ? -2.348 -0.390 -8.785 1.00 93.50 80 ALA A CA 1
ATOM 606 C C . ALA A 1 80 ? -2.902 -0.942 -7.458 1.00 93.50 80 ALA A C 1
ATOM 608 O O . ALA A 1 80 ? -4.116 -0.926 -7.237 1.00 93.50 80 ALA A O 1
ATOM 609 N N . VAL A 1 81 ? -2.023 -1.366 -6.543 1.00 94.88 81 VAL A N 1
ATOM 610 C CA . VAL A 1 81 ? -2.430 -1.802 -5.196 1.00 94.88 81 VAL A CA 1
ATOM 611 C C . VAL A 1 81 ? -3.100 -0.666 -4.428 1.00 94.88 81 VAL A C 1
ATOM 613 O O . VAL A 1 81 ? -4.175 -0.858 -3.865 1.00 94.88 81 VAL A O 1
ATOM 616 N N . LEU A 1 82 ? -2.500 0.525 -4.432 1.00 93.31 82 LEU A N 1
ATOM 617 C CA . LEU A 1 82 ? -3.034 1.678 -3.707 1.00 93.31 82 LEU A CA 1
ATOM 618 C C . LEU A 1 82 ? -4.412 2.101 -4.241 1.00 93.31 82 LEU A C 1
ATOM 620 O O . LEU A 1 82 ? -5.323 2.359 -3.460 1.00 93.31 82 LEU A O 1
ATOM 624 N N . LYS A 1 83 ? -4.614 2.061 -5.563 1.00 90.94 83 LYS A N 1
ATOM 625 C CA . LYS A 1 83 ? -5.933 2.292 -6.177 1.00 90.94 83 LYS A CA 1
ATOM 626 C C . LYS A 1 83 ? -6.976 1.247 -5.761 1.00 90.94 83 LYS A C 1
ATOM 628 O O . LYS A 1 83 ? -8.138 1.599 -5.607 1.00 90.94 83 LYS A O 1
ATOM 633 N N . THR A 1 84 ? -6.568 -0.005 -5.538 1.00 91.25 84 THR A N 1
ATOM 634 C CA . THR A 1 84 ? -7.463 -1.070 -5.042 1.00 91.25 84 THR A CA 1
ATOM 635 C C . THR A 1 84 ? -7.915 -0.794 -3.607 1.00 91.25 84 THR A C 1
ATOM 637 O O . THR A 1 84 ? -9.079 -1.009 -3.278 1.00 91.25 84 THR A O 1
ATOM 640 N N . ALA A 1 85 ? -7.017 -0.280 -2.759 1.00 89.25 85 ALA A N 1
ATOM 641 C CA . ALA A 1 85 ? -7.351 0.101 -1.387 1.00 89.25 85 ALA A CA 1
ATOM 642 C C . ALA A 1 85 ? -8.415 1.211 -1.331 1.00 89.25 85 ALA A C 1
ATOM 644 O O . ALA A 1 85 ? -9.258 1.197 -0.445 1.00 89.25 85 ALA A O 1
ATOM 645 N N . ALA A 1 86 ? -8.404 2.137 -2.297 1.00 85.44 86 ALA A N 1
ATOM 646 C CA . ALA A 1 86 ? -9.355 3.251 -2.391 1.00 85.44 86 ALA A CA 1
ATOM 647 C C . ALA A 1 86 ? -10.802 2.835 -2.697 1.00 85.44 86 ALA A C 1
ATOM 649 O O . ALA A 1 86 ? -11.711 3.653 -2.589 1.00 85.44 86 ALA A O 1
ATOM 650 N N . GLN A 1 87 ? -10.987 1.613 -3.195 1.00 82.50 87 GLN A N 1
ATOM 651 C CA . GLN A 1 87 ? -12.273 1.088 -3.654 1.00 82.50 87 GLN A CA 1
ATOM 652 C C . GLN A 1 87 ? -12.943 0.174 -2.619 1.00 82.50 87 GLN A C 1
ATOM 654 O O . GLN A 1 87 ? -14.028 -0.335 -2.900 1.00 82.50 87 GLN A O 1
ATOM 659 N N . GLN A 1 88 ? -12.282 -0.078 -1.483 1.00 72.19 88 GLN A N 1
ATOM 660 C CA . GLN A 1 88 ? -12.853 -0.797 -0.339 1.00 72.19 88 GLN A CA 1
ATOM 661 C C . GLN A 1 88 ? -13.772 0.129 0.458 1.00 72.19 88 GLN A C 1
ATOM 663 O O . GLN A 1 88 ? -14.828 -0.363 0.908 1.00 72.19 88 GLN A O 1
#